Protein AF-G7YTF6-F1 (afdb_monomer_lite)

Secondary structure (DSSP, 8-state):
------------------TTS-HHHHHHHHHHHTSPSSGGGHHHHHHHHHHHHHHHHHHHHHHHHHHHHHHHHHHHTT-HHHHHHHHH-

Foldseek 3Di:
DDDDDDPPDPPPPPDPCPVLQDPVLVVLVVVLVPDDDDPVCVVVNVVSVVVSVVRSVVSVVVVVVVLVVQLVVCVVVVVVVSNVVSVVD

Organism: Clonorchis sinensis (NCBI:txid79923)

pLDDT: mean 84.96, std 17.81, range [42.5, 97.75]

Radius of gyration: 21.03 Å; chains: 1; bounding box: 70×18×47 Å

Sequence (89 aa):
MLAAFSAVCPTSPIRPQNHWISARSLSMIDARKSIPAGNAYDGARKSLKRQIVKSLRKDRELWWKSKAREMEKAFATGNSRALYQLIRS

Structure (mmCIF, N/CA/C/O backbone):
data_AF-G7YTF6-F1
#
_entry.id   AF-G7YTF6-F1
#
loop_
_atom_site.group_PDB
_atom_site.id
_atom_site.type_symbol
_atom_site.label_atom_id
_atom_site.label_alt_id
_atom_site.label_comp_id
_atom_site.label_asym_id
_atom_site.label_entity_id
_atom_site.label_seq_id
_atom_site.pdbx_PDB_ins_code
_atom_site.Cartn_x
_atom_site.Cartn_y
_atom_site.Cartn_z
_atom_site.occupancy
_atom_site.B_iso_or_equiv
_atom_site.auth_seq_id
_atom_site.auth_comp_id
_atom_site.auth_asym_id
_atom_site.auth_atom_id
_atom_site.pdbx_PDB_model_num
ATOM 1 N N . MET A 1 1 ? -52.957 -3.767 -13.034 1.00 44.75 1 MET A N 1
ATOM 2 C CA . MET A 1 1 ? -51.606 -3.252 -13.349 1.00 44.75 1 MET A CA 1
ATOM 3 C C . MET A 1 1 ? -50.687 -3.598 -12.186 1.00 44.75 1 MET A C 1
ATOM 5 O O . MET A 1 1 ? -50.810 -2.975 -11.143 1.00 44.75 1 MET A O 1
ATOM 9 N N . LEU A 1 2 ? -49.846 -4.628 -12.313 1.00 42.50 2 LEU A N 1
ATOM 10 C CA . LEU A 1 2 ? -48.843 -4.971 -11.296 1.00 42.50 2 LEU A CA 1
ATOM 11 C C . LEU A 1 2 ? -47.512 -4.341 -11.713 1.00 42.50 2 LEU A C 1
ATOM 13 O O . LEU A 1 2 ? -46.962 -4.702 -12.750 1.00 42.50 2 LEU A O 1
ATOM 17 N N . ALA A 1 3 ? -47.032 -3.365 -10.944 1.00 50.62 3 ALA A N 1
ATOM 18 C CA . ALA A 1 3 ? -45.730 -2.751 -11.166 1.00 50.62 3 ALA A CA 1
ATOM 19 C C . ALA A 1 3 ? -44.630 -3.686 -10.645 1.00 50.62 3 ALA A C 1
ATOM 21 O O . ALA A 1 3 ? -44.616 -4.050 -9.469 1.00 50.62 3 ALA A O 1
ATOM 22 N N . ALA A 1 4 ? -43.718 -4.087 -11.529 1.00 49.59 4 ALA A N 1
ATOM 23 C CA . ALA A 1 4 ? -42.537 -4.850 -11.161 1.00 49.59 4 ALA A CA 1
ATOM 24 C C . ALA A 1 4 ? -41.525 -3.917 -10.478 1.00 49.59 4 ALA A C 1
ATOM 26 O O . ALA A 1 4 ? -40.965 -3.024 -11.111 1.00 49.59 4 ALA A O 1
ATOM 27 N N . PHE A 1 5 ? -41.284 -4.123 -9.184 1.00 52.41 5 PHE A N 1
ATOM 28 C CA . PHE A 1 5 ? -40.179 -3.481 -8.480 1.00 52.41 5 PHE A CA 1
ATOM 29 C C . PHE A 1 5 ? -38.885 -4.221 -8.819 1.00 52.41 5 PHE A C 1
ATOM 31 O O . PHE A 1 5 ? -38.579 -5.268 -8.253 1.00 52.41 5 PHE A O 1
ATOM 38 N N . SER A 1 6 ? -38.111 -3.687 -9.758 1.00 60.16 6 SER A N 1
ATOM 39 C CA . SER A 1 6 ? -36.739 -4.132 -9.984 1.00 60.16 6 SER A CA 1
ATOM 40 C C . SER A 1 6 ? -35.861 -3.633 -8.836 1.00 60.16 6 SER A C 1
ATOM 42 O O . SER A 1 6 ? -35.486 -2.460 -8.789 1.00 60.16 6 SER A O 1
ATOM 44 N N . ALA A 1 7 ? -35.550 -4.524 -7.893 1.00 57.66 7 ALA A N 1
ATOM 45 C CA . ALA A 1 7 ? -34.563 -4.275 -6.854 1.00 57.66 7 ALA A CA 1
ATOM 46 C C . ALA A 1 7 ? -33.174 -4.166 -7.500 1.00 57.66 7 ALA A C 1
ATOM 48 O O . ALA A 1 7 ? -32.534 -5.165 -7.822 1.00 57.66 7 ALA A O 1
ATOM 49 N N . VAL A 1 8 ? -32.712 -2.935 -7.714 1.00 52.25 8 VAL A N 1
ATOM 50 C CA . VAL A 1 8 ? -31.320 -2.672 -8.077 1.00 52.25 8 VAL A CA 1
ATOM 51 C C . VAL A 1 8 ? -30.496 -2.875 -6.813 1.00 52.25 8 VAL A C 1
ATOM 53 O O . VAL A 1 8 ? -30.448 -2.009 -5.941 1.00 52.25 8 VAL A O 1
ATOM 56 N N . CYS A 1 9 ? -29.872 -4.044 -6.678 1.00 55.00 9 CYS A N 1
ATOM 57 C CA . CYS A 1 9 ? -28.828 -4.227 -5.681 1.00 55.00 9 CYS A CA 1
ATOM 58 C C . CYS A 1 9 ? -27.702 -3.230 -5.997 1.00 55.00 9 CYS A C 1
ATOM 60 O O . CYS A 1 9 ? -27.175 -3.264 -7.113 1.00 55.00 9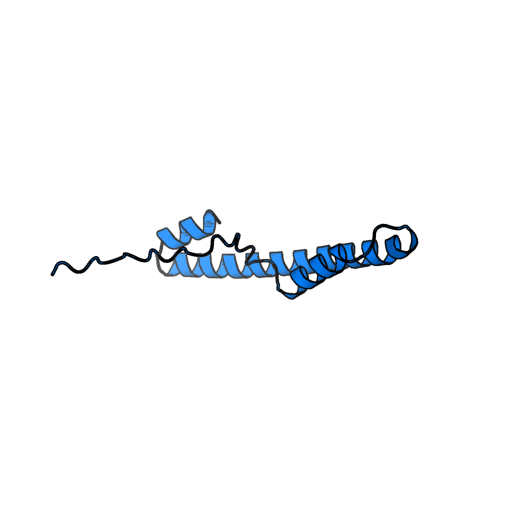 CYS A O 1
ATOM 62 N N . PRO A 1 10 ? -27.289 -2.354 -5.065 1.00 49.72 10 PRO A N 1
ATOM 63 C CA . PRO A 1 10 ? -26.047 -1.631 -5.240 1.00 49.72 10 PRO A CA 1
ATOM 64 C C . PRO A 1 10 ? -24.928 -2.670 -5.209 1.00 49.72 10 PRO A C 1
ATOM 66 O O . PRO A 1 10 ? -24.570 -3.200 -4.156 1.00 49.72 10 PRO A O 1
ATOM 69 N N . THR A 1 11 ? -24.394 -2.994 -6.383 1.00 55.47 11 THR A N 1
ATOM 70 C CA . THR A 1 11 ? -23.112 -3.676 -6.502 1.00 55.47 11 THR A CA 1
ATOM 71 C C . THR A 1 11 ? -22.079 -2.732 -5.908 1.00 55.47 11 THR A C 1
ATOM 73 O O . THR A 1 11 ? -21.559 -1.850 -6.590 1.00 55.47 11 THR A O 1
ATOM 76 N N . SER A 1 12 ? -21.817 -2.878 -4.607 1.00 49.53 12 SER A N 1
ATOM 77 C CA . SER A 1 12 ? -20.632 -2.310 -3.979 1.00 49.53 12 SER A CA 1
ATOM 78 C C . SER A 1 12 ? -19.459 -2.682 -4.878 1.00 49.53 12 SER A C 1
ATOM 80 O O . SER A 1 12 ? -19.281 -3.877 -5.138 1.00 49.53 12 SER A O 1
ATOM 82 N N . PRO A 1 13 ? -18.694 -1.717 -5.419 1.00 44.59 13 PRO A N 1
ATOM 83 C CA . PRO A 1 13 ? -17.576 -2.068 -6.265 1.00 44.59 13 PRO A CA 1
ATOM 84 C C . PRO A 1 13 ? -16.683 -2.999 -5.453 1.00 44.59 13 PRO A C 1
ATOM 86 O O . PRO A 1 13 ? -16.227 -2.641 -4.364 1.00 44.59 13 PRO A O 1
ATOM 89 N N . ILE A 1 14 ? -16.455 -4.204 -5.981 1.00 46.41 14 ILE A N 1
ATOM 90 C CA . ILE A 1 14 ? -15.405 -5.116 -5.530 1.00 46.41 14 ILE A CA 1
ATOM 91 C C . ILE A 1 14 ? -14.096 -4.439 -5.927 1.00 46.41 14 ILE A C 1
ATOM 93 O O . ILE A 1 14 ? -13.420 -4.809 -6.881 1.00 46.41 14 ILE A O 1
ATOM 97 N N . ARG A 1 15 ? -13.770 -3.344 -5.249 1.00 45.03 15 ARG A N 1
ATOM 98 C CA . ARG A 1 15 ? -12.448 -2.767 -5.296 1.00 45.03 15 ARG A CA 1
ATOM 99 C C . ARG A 1 15 ? -11.690 -3.532 -4.225 1.00 45.03 15 ARG A C 1
ATOM 101 O O . ARG A 1 15 ? -12.066 -3.441 -3.056 1.00 45.03 15 ARG A O 1
ATOM 108 N N . PRO A 1 16 ? -10.623 -4.272 -4.564 1.00 46.25 16 PRO A N 1
ATOM 109 C CA . PRO A 1 16 ? -9.618 -4.609 -3.577 1.00 46.25 16 PRO A CA 1
ATOM 110 C C . PRO A 1 16 ? -9.027 -3.259 -3.179 1.00 46.25 16 PRO A C 1
ATOM 112 O O . PRO A 1 16 ? -8.157 -2.708 -3.857 1.00 46.25 16 PRO A O 1
ATOM 115 N N . GLN A 1 17 ? -9.631 -2.623 -2.177 1.00 50.91 17 GLN A N 1
ATOM 116 C CA . GLN A 1 17 ? -9.255 -1.293 -1.757 1.00 50.91 17 GLN A CA 1
ATOM 117 C C . GLN A 1 17 ? -7.934 -1.465 -1.014 1.00 50.91 17 GLN A C 1
ATOM 119 O O . GLN A 1 17 ? -7.888 -1.595 0.209 1.00 50.91 17 GLN A O 1
ATOM 124 N N . ASN A 1 18 ? -6.837 -1.460 -1.772 1.00 58.31 18 ASN A N 1
ATOM 125 C CA . ASN A 1 18 ? -5.490 -1.217 -1.273 1.00 58.31 18 ASN A CA 1
ATOM 126 C C . ASN A 1 18 ? -5.429 0.237 -0.775 1.00 58.31 18 ASN A C 1
ATOM 128 O O . ASN A 1 18 ? -4.676 1.052 -1.293 1.00 58.31 18 ASN A O 1
ATOM 132 N N . HIS A 1 19 ? -6.280 0.576 0.198 1.00 70.19 19 HIS A N 1
ATOM 133 C CA . HIS A 1 19 ? -6.516 1.921 0.717 1.00 70.19 19 HIS A CA 1
ATOM 134 C C . HIS A 1 19 ? -5.277 2.512 1.382 1.00 70.19 19 HIS A C 1
ATOM 136 O O . HIS A 1 19 ? -5.224 3.708 1.639 1.00 70.19 19 HIS A O 1
ATOM 142 N N . TRP A 1 20 ? -4.286 1.668 1.657 1.00 88.88 20 TRP A N 1
ATOM 143 C CA . TRP A 1 20 ? -3.015 2.087 2.201 1.00 88.88 20 TRP A CA 1
ATOM 144 C C . TRP A 1 20 ? -2.067 2.641 1.132 1.00 88.88 20 TRP A C 1
ATOM 146 O O . TRP A 1 20 ? -1.194 3.422 1.481 1.00 88.88 20 TRP A O 1
ATOM 156 N N . ILE A 1 21 ? -2.220 2.279 -0.151 1.00 93.12 21 ILE A N 1
ATOM 157 C CA . ILE A 1 21 ? -1.342 2.762 -1.228 1.00 93.12 21 ILE A CA 1
ATOM 158 C C . ILE A 1 21 ? -1.850 4.118 -1.722 1.00 93.12 21 ILE A C 1
ATOM 160 O O . ILE A 1 21 ? -2.984 4.241 -2.188 1.00 93.12 21 ILE A O 1
ATOM 164 N N . SER A 1 22 ? -0.993 5.135 -1.670 1.00 93.19 22 SER A N 1
ATOM 165 C CA . SER A 1 22 ? -1.335 6.478 -2.138 1.00 93.19 22 SER A CA 1
ATOM 166 C C . SER A 1 22 ? -1.469 6.547 -3.665 1.00 93.19 22 SER A C 1
ATOM 168 O O . SER A 1 22 ? -0.828 5.795 -4.406 1.00 93.19 22 SER A O 1
ATOM 170 N N . ALA A 1 23 ? -2.236 7.524 -4.161 1.00 92.81 23 ALA A N 1
ATOM 171 C CA . ALA A 1 23 ? -2.337 7.810 -5.597 1.00 92.81 23 ALA A CA 1
ATOM 172 C C . ALA A 1 23 ? -0.961 8.079 -6.237 1.00 92.81 23 ALA A C 1
ATOM 174 O O . ALA A 1 23 ? -0.700 7.668 -7.366 1.00 92.81 23 ALA A O 1
ATOM 175 N N . ARG A 1 24 ? -0.044 8.699 -5.481 1.00 94.50 24 ARG A N 1
ATOM 176 C CA . ARG A 1 24 ? 1.342 8.930 -5.900 1.00 94.50 24 ARG A CA 1
ATOM 177 C C . ARG A 1 24 ? 2.090 7.618 -6.147 1.00 94.50 24 ARG A C 1
ATOM 179 O O . ARG A 1 24 ? 2.723 7.467 -7.190 1.00 94.50 24 ARG A O 1
ATOM 186 N N . SER A 1 25 ? 2.029 6.677 -5.204 1.00 95.00 25 SER A N 1
ATOM 187 C CA . SER A 1 25 ? 2.671 5.366 -5.357 1.00 95.00 25 SER A CA 1
ATOM 188 C C . SER A 1 25 ? 2.068 4.570 -6.516 1.00 95.00 25 SER A C 1
ATOM 190 O O . SER A 1 25 ? 2.816 3.938 -7.260 1.00 95.00 25 SER A O 1
ATOM 192 N N . LEU A 1 26 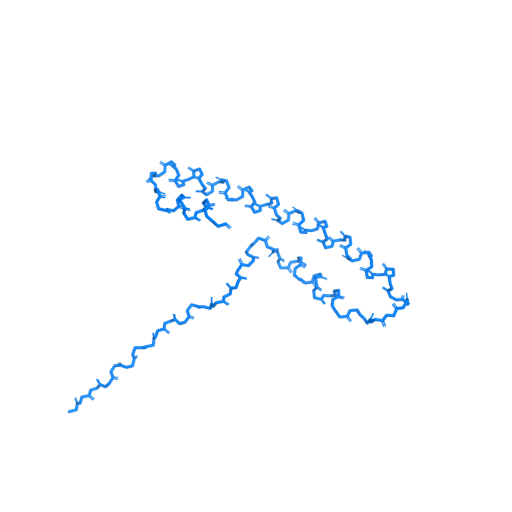? 0.745 4.642 -6.712 1.00 94.69 26 LEU A N 1
ATOM 193 C CA . LEU A 1 26 ? 0.067 4.021 -7.857 1.00 94.69 26 LEU A CA 1
ATOM 194 C C . LEU A 1 26 ? 0.556 4.598 -9.190 1.00 94.69 26 LEU A C 1
ATOM 196 O O . LEU A 1 26 ? 0.992 3.840 -10.052 1.00 94.69 26 LEU A O 1
ATOM 200 N N . SER A 1 27 ? 0.601 5.926 -9.316 1.00 95.38 27 SER A N 1
ATOM 201 C CA . SER A 1 27 ? 1.115 6.600 -10.515 1.00 95.38 27 SER A CA 1
ATOM 202 C C . SER A 1 27 ? 2.549 6.175 -10.852 1.00 95.38 27 SER A C 1
ATOM 204 O O . SER A 1 27 ? 2.857 5.894 -12.008 1.00 95.38 27 SER A O 1
ATOM 206 N N . MET A 1 28 ? 3.423 6.037 -9.851 1.00 95.50 28 MET A N 1
ATOM 207 C CA . MET A 1 28 ? 4.791 5.555 -10.065 1.00 95.50 28 MET A CA 1
ATOM 208 C C . MET A 1 28 ? 4.849 4.084 -10.503 1.00 95.50 28 MET A C 1
ATOM 210 O O . MET A 1 28 ? 5.701 3.718 -11.315 1.00 95.50 28 MET A O 1
ATOM 214 N N . ILE A 1 29 ? 3.969 3.231 -9.970 1.00 94.88 29 ILE A N 1
ATOM 215 C CA . ILE A 1 29 ? 3.850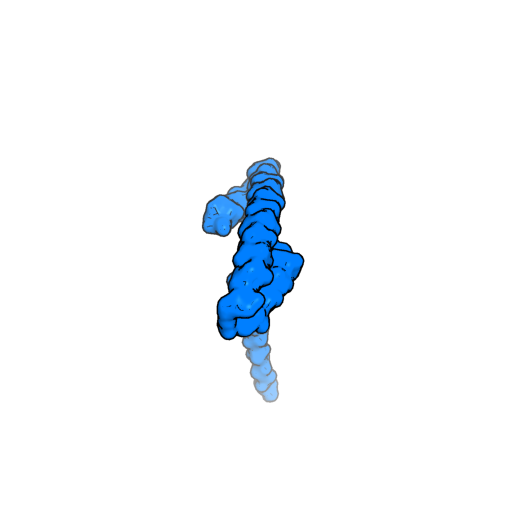 1.830 -10.397 1.00 94.88 29 ILE A CA 1
ATOM 216 C C . ILE A 1 29 ? 3.425 1.765 -11.864 1.00 94.88 29 ILE A C 1
ATOM 218 O O . ILE A 1 29 ? 4.030 1.015 -12.631 1.00 94.88 29 ILE A O 1
ATOM 222 N N . ASP A 1 30 ? 2.442 2.565 -12.264 1.00 95.56 30 ASP A N 1
ATOM 223 C CA . ASP A 1 30 ? 1.953 2.587 -13.642 1.00 95.56 30 ASP A CA 1
ATOM 224 C C . ASP A 1 30 ? 2.988 3.186 -14.602 1.00 95.56 30 ASP A C 1
ATOM 226 O O . ASP A 1 30 ? 3.269 2.590 -15.642 1.00 95.56 30 ASP A O 1
ATOM 230 N N . ALA A 1 31 ? 3.682 4.254 -14.195 1.00 94.81 31 ALA A N 1
ATOM 231 C CA . ALA A 1 31 ? 4.822 4.799 -14.932 1.00 94.81 31 ALA A CA 1
ATOM 232 C C . ALA A 1 31 ? 5.950 3.771 -15.111 1.00 94.81 31 ALA A C 1
ATOM 234 O O . ALA A 1 31 ? 6.646 3.770 -16.118 1.00 94.81 31 ALA A O 1
ATOM 235 N N . ARG A 1 32 ? 6.148 2.856 -14.155 1.00 94.44 32 ARG A N 1
ATOM 236 C CA . ARG A 1 32 ? 7.141 1.786 -14.310 1.00 94.44 32 ARG A CA 1
ATOM 237 C C . ARG A 1 32 ? 6.695 0.715 -15.301 1.00 94.44 32 ARG A C 1
ATOM 239 O O . ARG A 1 32 ? 7.554 0.156 -15.983 1.00 94.44 32 ARG A O 1
ATOM 246 N N . LYS A 1 33 ? 5.397 0.405 -15.357 1.00 93.25 33 LYS A N 1
ATOM 247 C CA . LYS A 1 33 ? 4.837 -0.566 -16.311 1.00 93.25 33 LYS A CA 1
ATOM 248 C C . LYS A 1 33 ? 4.925 -0.064 -17.751 1.00 93.25 33 LYS A C 1
ATOM 250 O O . LYS A 1 33 ? 5.085 -0.886 -18.643 1.00 93.25 33 LYS A O 1
ATOM 255 N N . SER A 1 34 ? 4.856 1.251 -17.969 1.00 94.00 34 SER A N 1
ATOM 256 C CA . SER A 1 34 ? 4.968 1.841 -19.308 1.00 94.00 34 SER A CA 1
ATOM 257 C C . SER A 1 34 ? 6.402 1.909 -19.844 1.00 94.00 34 SER A C 1
ATOM 259 O O . SER A 1 34 ? 6.585 2.129 -21.038 1.00 94.00 34 SER A O 1
ATOM 261 N N . ILE A 1 35 ? 7.430 1.693 -19.010 1.00 91.38 35 ILE A N 1
ATOM 262 C CA . ILE A 1 35 ? 8.825 1.647 -19.475 1.00 91.38 35 ILE A CA 1
ATOM 263 C C . ILE A 1 35 ? 9.022 0.396 -20.345 1.00 91.38 35 ILE A C 1
ATOM 265 O O . ILE A 1 35 ? 8.838 -0.709 -19.822 1.00 91.38 35 ILE A O 1
ATOM 269 N N . PRO A 1 36 ? 9.476 0.519 -21.608 1.00 92.31 36 PRO A N 1
ATOM 270 C CA . PRO A 1 36 ? 9.720 -0.625 -22.485 1.00 92.31 36 PRO A CA 1
ATOM 271 C C . PRO A 1 36 ? 10.764 -1.597 -21.929 1.00 92.31 36 PRO A C 1
ATOM 273 O O . PRO A 1 36 ? 11.659 -1.222 -21.166 1.00 92.31 36 PRO A O 1
ATOM 276 N N . ALA A 1 37 ? 10.660 -2.872 -22.305 1.00 84.44 37 ALA A N 1
ATOM 277 C CA . ALA A 1 37 ? 11.716 -3.844 -22.046 1.00 84.44 37 ALA A CA 1
ATOM 278 C C . ALA A 1 37 ? 12.940 -3.526 -22.920 1.00 84.44 37 ALA A C 1
ATOM 280 O O . ALA A 1 37 ? 12.810 -3.313 -24.119 1.00 84.44 37 ALA A O 1
ATOM 281 N N . GLY A 1 38 ? 14.123 -3.473 -22.313 1.00 88.94 38 GLY A N 1
ATOM 282 C CA . GLY A 1 38 ? 15.371 -3.169 -23.010 1.00 88.94 38 GLY A CA 1
ATOM 283 C C . GLY A 1 38 ? 16.456 -2.722 -22.037 1.00 88.94 38 GLY A C 1
ATOM 284 O O . GLY A 1 38 ? 16.160 -2.160 -20.980 1.00 88.94 38 GLY A O 1
ATOM 285 N N . ASN A 1 39 ? 17.717 -2.978 -22.385 1.00 89.44 39 ASN A N 1
ATOM 286 C CA . ASN A 1 39 ? 18.866 -2.598 -21.557 1.00 89.44 39 ASN A CA 1
ATOM 287 C C . ASN A 1 39 ? 19.025 -1.068 -21.444 1.00 89.44 39 ASN A C 1
ATOM 289 O O . ASN A 1 39 ? 19.389 -0.578 -20.377 1.00 89.44 39 ASN A O 1
ATOM 293 N N . ALA A 1 40 ? 18.647 -0.317 -22.484 1.00 92.62 40 ALA A N 1
ATOM 294 C CA . ALA A 1 40 ? 18.723 1.142 -22.539 1.00 92.62 40 ALA A CA 1
ATOM 295 C C . ALA A 1 40 ? 17.956 1.832 -21.396 1.00 92.62 40 ALA A C 1
ATOM 297 O O . ALA A 1 40 ? 18.366 2.887 -20.918 1.00 92.62 40 ALA A O 1
ATOM 298 N N . TYR A 1 41 ? 16.873 1.214 -20.909 1.00 92.12 41 TYR A N 1
ATOM 299 C CA . TYR A 1 41 ? 16.024 1.768 -19.850 1.00 92.12 41 TYR A CA 1
ATOM 300 C C . TYR A 1 41 ? 16.184 1.064 -18.495 1.00 92.12 41 TYR A C 1
ATOM 302 O O . TYR A 1 41 ? 15.465 1.387 -17.543 1.00 92.12 41 TYR A O 1
ATOM 310 N N . ASP A 1 42 ? 17.117 0.115 -18.364 1.00 92.19 42 ASP A N 1
ATOM 311 C CA . ASP A 1 42 ? 17.282 -0.671 -17.135 1.00 92.19 42 ASP A CA 1
ATOM 312 C C . ASP A 1 42 ? 17.659 0.212 -15.932 1.00 92.19 42 ASP A C 1
ATOM 314 O O . ASP A 1 42 ? 17.090 0.071 -14.845 1.00 92.19 42 ASP A O 1
ATOM 318 N N . GLY A 1 43 ? 18.532 1.204 -16.139 1.00 93.69 43 GLY A N 1
ATOM 319 C CA . GLY A 1 43 ? 18.901 2.178 -15.107 1.00 93.69 43 GLY A CA 1
ATOM 320 C C . GLY A 1 43 ? 17.697 2.968 -14.578 1.00 93.69 43 GLY A C 1
ATOM 321 O O . GLY A 1 43 ? 17.462 3.014 -13.365 1.00 93.69 43 GLY A O 1
ATOM 322 N N . ALA A 1 44 ? 16.879 3.519 -15.482 1.00 91.94 44 ALA A N 1
ATOM 323 C CA . ALA A 1 44 ? 15.662 4.253 -15.130 1.00 91.94 44 ALA A CA 1
ATOM 324 C C . ALA A 1 44 ? 14.646 3.351 -14.408 1.00 91.94 44 ALA A C 1
ATOM 326 O O . ALA A 1 44 ? 14.116 3.714 -13.354 1.00 91.94 44 ALA A O 1
ATOM 327 N N . ARG A 1 45 ? 14.440 2.125 -14.906 1.00 93.38 45 ARG A N 1
ATOM 328 C CA . ARG A 1 45 ? 13.537 1.136 -14.302 1.00 93.38 45 ARG A CA 1
ATOM 329 C C . ARG A 1 45 ? 13.987 0.724 -12.896 1.00 93.38 45 ARG A C 1
ATOM 331 O O . ARG A 1 45 ? 13.145 0.594 -12.000 1.00 93.38 45 ARG A O 1
ATOM 338 N N . LYS A 1 46 ? 15.293 0.535 -12.672 1.00 94.44 46 LYS A N 1
ATOM 339 C CA . LYS A 1 46 ? 15.883 0.239 -11.352 1.00 94.44 46 LYS A CA 1
ATOM 340 C C . LYS A 1 46 ? 15.755 1.421 -10.393 1.00 94.44 46 LYS A C 1
ATOM 342 O O . LYS A 1 46 ? 15.378 1.217 -9.238 1.00 94.44 46 LYS A O 1
ATOM 347 N N . SER A 1 47 ? 16.019 2.640 -10.861 1.00 94.75 47 SER A N 1
ATOM 348 C CA . SER A 1 47 ? 15.853 3.860 -10.062 1.00 94.75 47 SER A CA 1
ATOM 349 C C . SER A 1 47 ? 14.401 4.031 -9.605 1.00 94.75 47 SER A C 1
ATOM 351 O O . SER A 1 47 ? 14.127 4.124 -8.404 1.00 94.75 47 SER A O 1
ATOM 353 N N . LEU A 1 48 ? 13.449 3.924 -10.537 1.00 95.62 48 LEU A N 1
ATOM 354 C CA . LEU A 1 48 ? 12.023 4.031 -10.237 1.00 95.62 48 LEU A CA 1
ATOM 3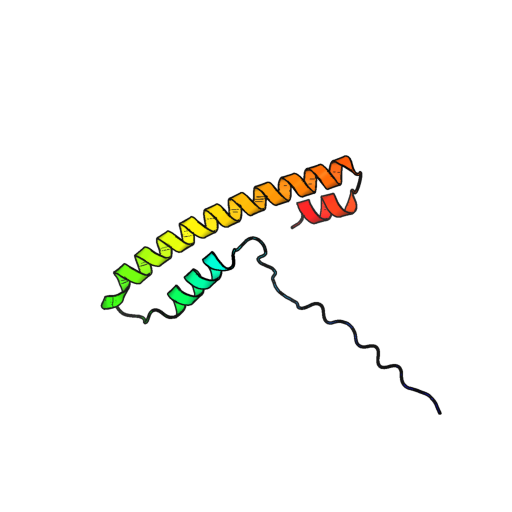55 C C . LEU A 1 48 ? 11.545 2.911 -9.299 1.00 95.62 48 LEU A C 1
ATOM 357 O O . LEU A 1 48 ? 10.788 3.171 -8.368 1.00 95.62 48 LEU A O 1
ATOM 361 N N . LYS A 1 49 ? 12.052 1.676 -9.450 1.00 95.75 49 LYS A N 1
ATOM 362 C CA . LYS A 1 49 ? 11.796 0.583 -8.489 1.00 95.75 49 LYS A CA 1
ATOM 363 C C . LYS A 1 49 ? 12.187 0.978 -7.062 1.00 95.75 49 LYS A C 1
ATOM 365 O O . LYS A 1 49 ? 11.410 0.736 -6.141 1.00 95.75 49 LYS A O 1
ATOM 370 N N . ARG A 1 50 ? 13.366 1.579 -6.865 1.00 97.38 50 ARG A N 1
ATOM 371 C CA . ARG A 1 50 ? 13.828 2.021 -5.535 1.00 97.38 50 ARG A CA 1
ATOM 372 C C . ARG A 1 50 ? 12.913 3.104 -4.962 1.00 97.38 50 ARG A C 1
ATOM 374 O O . ARG A 1 50 ? 12.566 3.040 -3.783 1.00 97.38 50 ARG A O 1
ATOM 381 N N . GLN A 1 51 ? 12.483 4.054 -5.793 1.00 97.50 51 GLN A N 1
ATOM 382 C CA . GLN A 1 51 ? 11.540 5.096 -5.382 1.00 97.50 51 GLN A CA 1
ATOM 383 C C . GLN A 1 51 ? 10.184 4.511 -4.972 1.00 97.50 51 GLN A C 1
ATOM 385 O O . GLN A 1 51 ? 9.684 4.872 -3.910 1.00 97.50 51 GLN A O 1
ATOM 390 N N . ILE A 1 52 ? 9.631 3.573 -5.753 1.00 97.00 52 ILE A N 1
ATOM 391 C CA . ILE A 1 52 ? 8.368 2.881 -5.435 1.00 97.00 52 ILE A CA 1
ATOM 392 C C . ILE A 1 52 ? 8.474 2.158 -4.096 1.00 97.00 52 ILE A C 1
ATOM 394 O O . ILE A 1 52 ? 7.612 2.306 -3.240 1.00 97.00 52 ILE A O 1
ATOM 398 N N . VAL A 1 53 ? 9.555 1.410 -3.864 1.00 97.38 53 VAL A N 1
ATOM 399 C CA . VAL A 1 53 ? 9.747 0.722 -2.577 1.00 97.38 53 VAL A CA 1
ATOM 400 C C . VAL A 1 53 ? 9.786 1.726 -1.421 1.00 97.38 53 VAL A C 1
ATOM 402 O O . VAL A 1 53 ? 9.186 1.485 -0.375 1.00 97.38 53 VAL A O 1
ATOM 405 N N . LYS A 1 54 ? 10.454 2.871 -1.601 1.00 97.75 54 LYS A N 1
ATOM 406 C CA . LYS A 1 54 ? 10.513 3.925 -0.581 1.00 97.75 54 LYS A CA 1
ATOM 407 C C . LYS A 1 54 ? 9.143 4.559 -0.321 1.00 97.75 54 LYS A C 1
ATOM 409 O O . LYS A 1 54 ? 8.820 4.790 0.841 1.00 97.75 54 LYS A O 1
ATOM 414 N N . SER A 1 55 ? 8.353 4.844 -1.357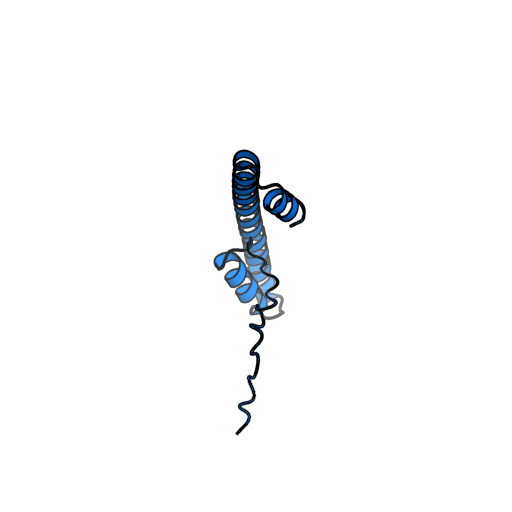 1.00 96.44 55 SER A N 1
ATOM 415 C CA . SER A 1 55 ? 7.022 5.439 -1.191 1.00 96.44 55 SER A CA 1
ATOM 416 C C . SER A 1 55 ? 6.048 4.457 -0.542 1.00 96.44 55 SER A C 1
ATOM 418 O O . SER A 1 55 ? 5.376 4.825 0.413 1.00 96.44 55 SER A O 1
ATOM 420 N N . LEU A 1 56 ? 6.069 3.184 -0.948 1.00 96.31 56 LEU A N 1
ATOM 421 C CA . LEU A 1 56 ? 5.239 2.141 -0.342 1.00 96.31 56 LEU A CA 1
ATOM 422 C C . LEU A 1 56 ? 5.559 1.924 1.142 1.00 96.31 56 LEU A C 1
ATOM 424 O O . LEU A 1 56 ? 4.652 1.721 1.940 1.00 96.31 56 LEU A O 1
ATOM 428 N N . ARG A 1 57 ? 6.828 2.013 1.559 1.00 96.56 57 ARG A N 1
ATOM 429 C CA . ARG A 1 57 ? 7.167 1.949 2.994 1.00 96.56 57 ARG A CA 1
ATOM 430 C C . ARG A 1 57 ? 6.509 3.080 3.787 1.00 96.56 57 ARG A C 1
ATOM 432 O O . ARG A 1 57 ? 5.949 2.819 4.846 1.00 96.56 57 ARG A O 1
ATOM 439 N N . LYS A 1 58 ? 6.533 4.306 3.254 1.00 96.12 58 LYS A N 1
ATOM 440 C CA . LYS A 1 58 ? 5.888 5.470 3.883 1.00 96.12 58 LYS A CA 1
ATOM 441 C C . LYS A 1 58 ? 4.371 5.321 3.934 1.00 96.12 58 LYS A C 1
ATOM 443 O O . LYS A 1 58 ? 3.770 5.539 4.978 1.00 96.12 58 LYS A O 1
ATOM 448 N N . ASP A 1 59 ? 3.773 4.910 2.824 1.00 95.31 59 ASP A N 1
ATOM 449 C CA . ASP A 1 59 ? 2.338 4.647 2.710 1.00 95.31 59 ASP A CA 1
ATOM 450 C C . ASP A 1 59 ? 1.886 3.603 3.747 1.00 95.31 59 ASP A C 1
ATOM 452 O O . ASP A 1 59 ? 0.896 3.791 4.454 1.00 95.31 59 ASP A O 1
ATOM 456 N N . ARG A 1 60 ? 2.670 2.530 3.917 1.00 94.81 60 ARG A N 1
ATOM 457 C CA . ARG A 1 60 ? 2.397 1.481 4.906 1.00 94.81 60 ARG A CA 1
ATOM 458 C C . ARG A 1 60 ? 2.532 1.974 6.345 1.00 94.81 60 ARG A C 1
ATOM 460 O O . ARG A 1 60 ? 1.727 1.594 7.190 1.00 94.81 60 ARG A O 1
ATOM 467 N N . GLU A 1 61 ? 3.536 2.796 6.632 1.00 95.38 61 GLU A N 1
ATOM 468 C CA . GLU A 1 61 ? 3.726 3.397 7.955 1.00 95.38 61 GLU A CA 1
ATOM 469 C C . GLU A 1 61 ? 2.549 4.310 8.327 1.00 95.38 61 GLU A C 1
ATOM 471 O O . GLU A 1 61 ? 2.003 4.203 9.425 1.00 95.38 61 GLU A O 1
ATOM 476 N N . LEU A 1 62 ? 2.119 5.168 7.397 1.00 94.50 62 LEU A N 1
ATOM 477 C CA . LEU A 1 62 ? 0.953 6.035 7.583 1.00 94.50 62 LEU A CA 1
ATOM 478 C C . LEU A 1 62 ? -0.317 5.223 7.823 1.00 94.50 62 LEU A C 1
ATOM 480 O O . LEU A 1 62 ? -1.099 5.542 8.719 1.00 94.50 62 LEU A O 1
ATOM 484 N N . TRP A 1 63 ? -0.493 4.147 7.063 1.00 94.25 63 TRP A N 1
ATOM 485 C CA . TRP A 1 63 ? -1.622 3.251 7.241 1.00 94.25 63 TRP A CA 1
ATOM 486 C C . TRP A 1 63 ? -1.654 2.604 8.625 1.00 94.25 63 TRP A C 1
ATOM 488 O O . TRP A 1 63 ? -2.690 2.643 9.284 1.00 94.25 63 TRP A O 1
ATOM 498 N N . TRP A 1 64 ? -0.527 2.066 9.102 1.00 93.88 64 TRP A N 1
ATOM 499 C CA . TRP A 1 64 ? -0.456 1.472 10.439 1.00 93.88 64 TRP A CA 1
ATOM 500 C C . TRP A 1 64 ? -0.760 2.489 11.542 1.00 93.88 64 TRP A C 1
ATOM 502 O O . TRP A 1 64 ? -1.504 2.168 12.467 1.00 93.88 64 TRP A O 1
ATOM 512 N N . LYS A 1 65 ? -0.261 3.727 11.420 1.00 94.56 65 LYS A N 1
ATOM 513 C CA . LYS A 1 65 ? -0.580 4.815 12.362 1.00 94.56 65 LYS A CA 1
ATOM 514 C C . LYS A 1 65 ? -2.072 5.144 12.371 1.00 94.56 65 LYS A C 1
ATOM 516 O O . LYS A 1 65 ? -2.663 5.282 13.438 1.00 94.56 65 LYS A O 1
ATOM 521 N N . SER A 1 66 ? -2.691 5.244 11.194 1.00 92.81 66 SER A N 1
ATOM 522 C CA . SER A 1 66 ? -4.134 5.483 11.088 1.00 92.81 66 SER A CA 1
ATOM 523 C C . SER A 1 66 ? -4.938 4.328 11.679 1.00 92.81 66 SER A C 1
ATOM 525 O O . SER A 1 66 ? -5.905 4.557 12.396 1.00 92.81 66 SER A O 1
ATOM 527 N N . LYS A 1 67 ? -4.527 3.088 11.408 1.00 92.31 67 LYS A N 1
ATOM 528 C CA . LYS A 1 67 ? -5.202 1.892 11.906 1.00 92.31 67 LYS A CA 1
ATOM 529 C C . LYS A 1 67 ? -5.147 1.793 13.428 1.00 92.31 67 LYS A C 1
ATOM 531 O O . LYS A 1 67 ? -6.174 1.517 14.037 1.00 92.31 67 LYS A O 1
ATOM 536 N N . ALA A 1 68 ? -3.995 2.080 14.035 1.00 94.38 68 ALA A N 1
ATOM 537 C CA . ALA A 1 68 ? -3.855 2.133 15.490 1.00 94.38 68 ALA A CA 1
ATOM 538 C C . ALA A 1 68 ? -4.813 3.160 16.113 1.00 94.38 68 ALA A C 1
ATOM 540 O O . ALA A 1 68 ? -5.558 2.823 17.028 1.00 94.38 68 ALA A O 1
ATOM 541 N N . ARG A 1 69 ? -4.888 4.370 15.541 1.00 95.88 69 ARG A N 1
ATOM 542 C CA . ARG A 1 69 ? -5.815 5.416 16.000 1.00 95.88 69 ARG A CA 1
ATOM 543 C C . ARG A 1 69 ? -7.283 4.982 15.926 1.00 95.88 69 ARG A C 1
ATOM 545 O O . ARG A 1 69 ? -8.046 5.221 16.858 1.00 95.88 69 ARG A O 1
ATOM 552 N N . GLU A 1 70 ? -7.695 4.347 14.829 1.00 94.06 70 GLU A N 1
ATOM 553 C CA . GLU A 1 70 ? -9.072 3.850 14.699 1.00 94.06 70 GLU A CA 1
ATOM 554 C C . GLU A 1 70 ? -9.366 2.715 15.691 1.00 94.06 70 GLU A C 1
ATOM 556 O O . GLU A 1 70 ? -10.467 2.646 16.239 1.00 94.06 70 GLU A O 1
ATOM 561 N N . MET A 1 71 ? -8.382 1.857 15.981 1.00 95.44 71 MET A N 1
ATOM 562 C CA . MET A 1 71 ? -8.511 0.816 17.004 1.00 95.44 71 MET A CA 1
ATOM 563 C C . MET A 1 71 ? -8.651 1.410 18.411 1.00 95.44 71 MET A C 1
ATOM 565 O O . MET A 1 71 ? -9.543 0.993 19.147 1.00 95.44 71 MET A O 1
ATOM 569 N N . GLU A 1 72 ? -7.841 2.411 18.769 1.00 96.94 72 GLU A N 1
ATOM 570 C CA . GLU A 1 72 ? -7.946 3.139 20.045 1.00 96.94 72 GLU A CA 1
ATOM 571 C C . GLU A 1 72 ? -9.330 3.775 20.212 1.00 96.94 72 GLU A C 1
ATOM 573 O O . GLU A 1 72 ? -9.961 3.648 21.262 1.00 96.94 72 GLU A O 1
ATOM 578 N N . LYS A 1 73 ? -9.852 4.396 19.150 1.00 96.94 73 LYS A N 1
ATOM 579 C CA . LYS A 1 73 ? -11.193 4.988 19.141 1.00 96.94 73 LYS A CA 1
ATOM 580 C C . LYS A 1 73 ? -12.296 3.937 19.296 1.00 96.94 73 LYS A C 1
ATOM 582 O O . LYS A 1 73 ? -13.231 4.138 20.073 1.00 96.94 73 LYS A O 1
ATOM 587 N N . ALA A 1 74 ? -12.212 2.820 18.571 1.00 96.06 74 ALA A N 1
ATOM 588 C CA . ALA A 1 74 ? -13.181 1.728 18.681 1.00 96.06 74 ALA A CA 1
ATOM 589 C C . ALA A 1 74 ? -13.176 1.111 20.088 1.00 96.06 74 ALA A C 1
ATOM 591 O O . ALA A 1 74 ? -14.237 0.820 20.637 1.00 96.06 74 ALA A O 1
ATOM 592 N N . PHE A 1 75 ? -11.995 0.979 20.693 1.00 96.69 75 PHE A N 1
ATOM 593 C CA . PHE A 1 75 ? -11.843 0.523 22.069 1.00 96.69 75 PHE A CA 1
ATOM 594 C C . PHE A 1 75 ? -12.460 1.508 23.071 1.00 96.69 75 PHE A C 1
ATOM 596 O O . PHE A 1 75 ? -13.308 1.111 23.866 1.00 96.69 75 PHE A O 1
ATOM 603 N N . ALA A 1 76 ? -12.119 2.799 22.984 1.00 97.62 76 ALA A N 1
ATOM 604 C CA . ALA A 1 76 ? -12.636 3.835 23.885 1.00 97.62 76 ALA A CA 1
ATOM 605 C C . ALA A 1 76 ? -14.165 4.004 23.808 1.00 97.62 76 ALA A C 1
ATOM 607 O O . ALA A 1 76 ? -14.805 4.346 24.796 1.00 97.62 76 ALA A O 1
ATOM 608 N N . THR A 1 77 ? -14.758 3.746 22.640 1.00 97.31 77 THR A N 1
ATOM 609 C CA . THR A 1 77 ? -16.217 3.793 22.429 1.00 97.31 77 THR A CA 1
ATOM 610 C C . THR A 1 77 ? -16.931 2.484 22.777 1.00 97.31 77 THR A C 1
ATOM 612 O O . THR A 1 77 ? -18.153 2.416 22.665 1.00 97.31 77 THR A O 1
ATOM 615 N N . GLY A 1 78 ? -16.202 1.430 23.162 1.00 96.44 78 GLY A N 1
ATOM 616 C CA . GLY A 1 78 ? -16.770 0.106 23.428 1.00 96.44 78 GLY A CA 1
ATOM 617 C C . GLY A 1 78 ? -17.311 -0.609 22.182 1.00 96.44 78 GLY A C 1
ATOM 618 O O . GLY A 1 78 ? -18.041 -1.593 22.300 1.00 96.44 78 GLY A O 1
ATOM 619 N N . ASN A 1 79 ? -16.970 -0.147 20.973 1.00 96.50 79 ASN A N 1
ATOM 620 C CA . ASN A 1 79 ? -17.439 -0.741 19.722 1.00 96.50 79 ASN A CA 1
ATOM 621 C C . ASN A 1 79 ? -16.611 -1.985 19.360 1.00 96.50 79 ASN A C 1
ATOM 623 O O . ASN A 1 79 ? -15.737 -1.965 18.486 1.00 96.50 79 ASN A O 1
ATOM 627 N N . SER A 1 80 ? -16.919 -3.092 20.035 1.00 95.12 80 SER A N 1
ATOM 628 C CA . SER A 1 80 ? -16.238 -4.381 19.870 1.00 95.12 80 SER A CA 1
ATOM 629 C C . SER A 1 80 ? -16.301 -4.906 18.433 1.00 95.12 80 SER A C 1
ATOM 631 O O . SER A 1 80 ? -15.302 -5.402 17.915 1.00 95.12 80 SER A O 1
ATOM 633 N N . ARG A 1 81 ? -17.436 -4.739 17.739 1.00 95.44 81 ARG A N 1
ATOM 634 C CA . ARG A 1 81 ? -17.595 -5.178 16.343 1.00 95.44 81 ARG A CA 1
ATOM 635 C C . ARG A 1 81 ? -16.605 -4.475 15.415 1.00 95.44 81 ARG A C 1
ATOM 637 O O . ARG A 1 81 ? -15.936 -5.149 14.633 1.00 95.44 81 ARG A O 1
ATOM 644 N N . ALA A 1 82 ? -16.509 -3.147 15.499 1.00 93.00 82 ALA A N 1
ATOM 645 C CA . ALA A 1 82 ? -15.566 -2.375 14.690 1.00 93.00 82 ALA A CA 1
ATOM 646 C C . ALA A 1 82 ? -14.112 -2.731 15.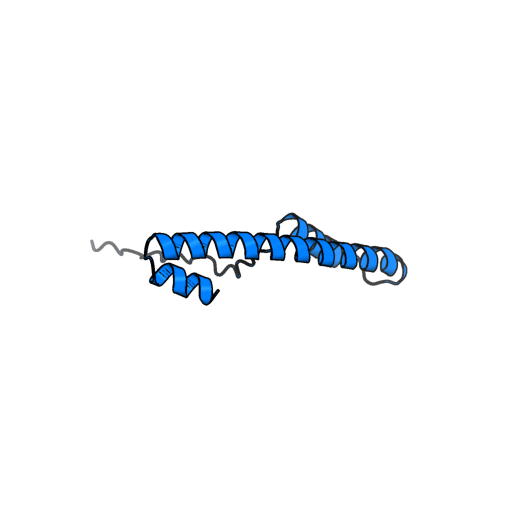034 1.00 93.00 82 ALA A C 1
ATOM 648 O O . ALA A 1 82 ? -13.289 -2.903 14.135 1.00 93.00 82 ALA A O 1
ATOM 649 N N . LEU A 1 83 ? -13.812 -2.930 16.322 1.00 93.81 83 LEU A N 1
ATOM 650 C CA . LEU A 1 83 ? -12.484 -3.335 16.775 1.00 93.81 83 LEU A CA 1
ATOM 651 C C . LEU A 1 83 ? -12.055 -4.684 16.169 1.00 93.81 83 LEU A C 1
ATOM 653 O O . LEU A 1 83 ? -10.974 -4.777 15.589 1.00 93.81 83 LEU A O 1
ATOM 657 N N . TYR A 1 84 ? -12.913 -5.709 16.216 1.00 93.00 84 TYR A N 1
ATOM 658 C CA . TYR A 1 84 ? -12.613 -7.014 15.611 1.00 93.00 84 TYR A CA 1
ATOM 659 C C . TYR A 1 84 ? -12.468 -6.947 14.084 1.00 93.00 84 TYR A C 1
ATOM 661 O O . TYR A 1 84 ? -11.620 -7.639 13.516 1.00 93.00 84 TYR A O 1
ATOM 669 N N . GLN A 1 85 ? -13.249 -6.100 13.405 1.00 92.06 85 GLN A N 1
ATOM 670 C CA . GLN A 1 85 ? -13.098 -5.874 11.963 1.00 92.06 85 GLN A CA 1
ATOM 671 C C . GLN A 1 85 ? -11.740 -5.245 11.626 1.00 92.06 85 GLN A C 1
ATOM 673 O O . GLN A 1 85 ? -11.072 -5.695 10.693 1.00 92.06 85 GLN A O 1
ATOM 678 N N . LEU A 1 86 ? -11.300 -4.254 12.408 1.00 90.62 86 LEU A N 1
ATOM 679 C CA . LEU A 1 86 ? -9.994 -3.620 12.236 1.00 90.62 86 LEU A CA 1
ATOM 680 C C . LEU A 1 86 ? -8.852 -4.612 12.478 1.00 90.62 86 LEU A C 1
ATOM 682 O O . LEU A 1 86 ? -7.937 -4.666 11.660 1.00 90.62 86 LEU A O 1
ATOM 686 N N . ILE A 1 87 ? -8.927 -5.450 13.517 1.00 89.56 87 ILE A N 1
ATOM 687 C CA . ILE A 1 87 ? -7.913 -6.486 13.797 1.00 89.56 87 ILE A CA 1
ATOM 688 C C . ILE A 1 87 ? -7.786 -7.485 12.638 1.00 89.56 87 ILE A C 1
ATOM 690 O O . ILE A 1 87 ? -6.678 -7.899 12.308 1.00 89.56 87 ILE A O 1
ATOM 694 N N . ARG A 1 88 ? -8.907 -7.856 12.005 1.00 89.62 88 ARG A N 1
ATOM 695 C CA . ARG A 1 88 ? -8.934 -8.833 10.905 1.00 89.62 88 ARG A CA 1
ATOM 696 C C . ARG A 1 88 ? -8.439 -8.279 9.561 1.00 89.62 88 ARG A C 1
ATOM 698 O O . ARG A 1 88 ? -8.015 -9.067 8.717 1.00 89.62 88 ARG A O 1
ATOM 705 N N . SER A 1 89 ? -8.569 -6.970 9.336 1.00 80.06 89 SER A N 1
ATOM 706 C CA . SER A 1 89 ? -8.135 -6.294 8.094 1.00 80.06 89 SER A CA 1
ATOM 707 C C . SER A 1 89 ? -6.619 -6.260 7.908 1.00 80.06 89 SER A C 1
ATOM 709 O O . SER A 1 89 ? -6.170 -6.002 6.773 1.00 80.06 89 SER A O 1
#